Protein AF-A0A0Q4LCR0-F1 (afdb_monomer_lite)

Structure (mmCIF, N/CA/C/O backbone):
data_AF-A0A0Q4LCR0-F1
#
_entry.id   AF-A0A0Q4LCR0-F1
#
loop_
_atom_site.group_PDB
_atom_site.id
_atom_site.type_symbol
_atom_site.label_atom_id
_atom_site.label_alt_id
_atom_site.label_comp_id
_atom_site.label_asym_id
_atom_site.label_entity_id
_atom_site.label_seq_id
_atom_site.pdbx_PDB_ins_code
_atom_site.Cartn_x
_atom_site.Cartn_y
_atom_site.Cartn_z
_atom_site.occupancy
_atom_site.B_iso_or_equiv
_atom_site.auth_seq_id
_atom_site.auth_comp_id
_atom_site.auth_asym_id
_atom_site.auth_atom_id
_atom_site.pdbx_PDB_model_num
ATOM 1 N N . MET A 1 1 ? 14.454 -16.066 -15.727 1.00 42.56 1 MET A N 1
ATOM 2 C CA . MET A 1 1 ? 13.488 -17.174 -15.533 1.00 42.56 1 MET A CA 1
ATOM 3 C C . MET A 1 1 ? 12.217 -16.677 -14.840 1.00 42.56 1 MET A C 1
ATOM 5 O O . MET A 1 1 ? 11.812 -17.233 -13.836 1.00 42.56 1 MET A O 1
ATOM 9 N N . VAL A 1 2 ? 11.575 -15.622 -15.345 1.00 46.53 2 VAL A N 1
ATOM 10 C CA . VAL A 1 2 ? 10.399 -15.021 -14.684 1.00 46.53 2 VAL A CA 1
ATOM 11 C C . VAL A 1 2 ? 9.098 -15.703 -15.132 1.00 46.53 2 VAL A C 1
ATOM 13 O O . VAL A 1 2 ? 8.221 -15.960 -14.311 1.00 46.53 2 VAL A O 1
ATOM 16 N N . ASP A 1 3 ? 9.018 -16.117 -16.397 1.00 48.81 3 ASP A N 1
ATOM 17 C CA . ASP A 1 3 ? 7.800 -16.719 -16.961 1.00 48.81 3 ASP A CA 1
ATOM 18 C C . ASP A 1 3 ? 7.526 -18.143 -16.454 1.00 48.81 3 ASP A C 1
ATOM 20 O O . ASP A 1 3 ? 6.375 -18.550 -16.306 1.00 48.81 3 ASP A O 1
ATOM 24 N N . GLY A 1 4 ? 8.575 -18.889 -16.085 1.00 55.12 4 GLY A N 1
ATOM 25 C CA . GLY A 1 4 ? 8.432 -20.218 -15.479 1.00 55.12 4 GLY A CA 1
ATOM 26 C C . GLY A 1 4 ? 7.766 -20.193 -14.097 1.00 55.12 4 GLY A C 1
ATOM 27 O O . GLY A 1 4 ? 7.097 -21.154 -13.717 1.00 55.12 4 GLY A O 1
ATOM 28 N N . HIS A 1 5 ? 7.902 -19.087 -13.355 1.00 61.44 5 HIS A N 1
ATOM 29 C CA . HIS A 1 5 ? 7.227 -18.907 -12.069 1.00 61.44 5 HIS A CA 1
ATOM 30 C C . HIS A 1 5 ? 5.755 -18.519 -12.241 1.00 61.44 5 HIS A C 1
ATOM 32 O O . HIS A 1 5 ? 4.927 -18.993 -11.466 1.00 61.44 5 HIS A O 1
ATOM 38 N N . LEU A 1 6 ? 5.404 -17.756 -13.285 1.00 63.88 6 LEU A N 1
ATOM 39 C CA . LEU A 1 6 ? 4.015 -17.358 -13.550 1.00 63.88 6 LEU A CA 1
ATOM 40 C C . LEU A 1 6 ? 3.098 -18.565 -13.770 1.00 63.88 6 LEU A C 1
ATOM 42 O O . LEU A 1 6 ? 2.002 -18.604 -13.215 1.00 63.88 6 LEU A O 1
ATOM 46 N N . PHE A 1 7 ? 3.562 -19.588 -14.496 1.00 70.56 7 PHE A N 1
ATOM 47 C CA . PHE A 1 7 ? 2.800 -20.831 -14.661 1.00 70.56 7 PHE A CA 1
ATOM 48 C C . PHE A 1 7 ? 2.526 -21.520 -13.313 1.00 70.56 7 PHE A C 1
ATOM 50 O O . PHE A 1 7 ? 1.409 -21.957 -13.048 1.00 70.56 7 PHE A O 1
ATOM 57 N N . ARG A 1 8 ? 3.521 -21.554 -12.414 1.00 76.75 8 ARG A N 1
ATOM 58 C CA . ARG A 1 8 ? 3.373 -22.135 -11.066 1.00 76.75 8 ARG A CA 1
ATOM 59 C C . ARG A 1 8 ? 2.483 -21.292 -10.145 1.00 76.75 8 ARG A C 1
ATOM 61 O O . ARG A 1 8 ? 1.890 -21.834 -9.219 1.00 76.75 8 ARG A O 1
ATOM 68 N N . GLN A 1 9 ? 2.376 -19.989 -10.397 1.00 82.31 9 GLN A N 1
ATOM 69 C CA . GLN A 1 9 ? 1.598 -19.042 -9.591 1.00 82.31 9 GLN A CA 1
ATOM 70 C C . GLN A 1 9 ? 0.201 -18.758 -10.156 1.00 82.31 9 GLN A C 1
ATOM 72 O O . GLN A 1 9 ? -0.568 -18.030 -9.532 1.00 82.31 9 GLN A O 1
ATOM 77 N N . GLN A 1 10 ? -0.178 -19.346 -11.295 1.00 86.56 10 GLN A N 1
ATOM 78 C CA . GLN A 1 10 ? -1.452 -19.055 -11.959 1.00 86.56 10 GLN A CA 1
ATOM 79 C C . GLN A 1 10 ? -2.667 -19.252 -11.035 1.00 86.56 10 GLN A C 1
ATOM 81 O O . GLN A 1 10 ? -3.583 -18.431 -11.032 1.00 86.56 10 GLN A O 1
ATOM 86 N N . GLN A 1 11 ? -2.657 -20.304 -10.209 1.00 87.69 11 GLN A N 1
ATOM 87 C CA . GLN A 1 11 ? -3.723 -20.546 -9.232 1.00 87.69 11 GLN A CA 1
ATOM 88 C C . GLN A 1 11 ? -3.752 -19.486 -8.125 1.00 87.69 11 GLN A C 1
ATOM 90 O O . GLN A 1 11 ? -4.826 -19.026 -7.754 1.00 87.69 11 GLN A O 1
ATOM 95 N N . GLN A 1 12 ? -2.589 -19.032 -7.649 1.00 87.94 12 GLN A N 1
ATOM 96 C CA . GLN A 1 12 ? -2.506 -17.954 -6.656 1.00 87.94 12 GLN A CA 1
ATOM 97 C C . GLN A 1 12 ? -3.068 -16.645 -7.222 1.00 87.94 12 GLN A C 1
ATOM 99 O O . GLN A 1 12 ? -3.855 -15.974 -6.559 1.00 87.94 12 GLN A O 1
ATOM 104 N N . VAL A 1 13 ? -2.729 -16.323 -8.475 1.00 90.50 13 VAL A N 1
ATOM 105 C CA . VAL A 1 13 ? -3.266 -15.160 -9.198 1.00 90.50 13 VAL A CA 1
ATOM 106 C C . VAL A 1 13 ? -4.789 -15.256 -9.327 1.00 90.50 13 VAL A C 1
ATOM 108 O O . VAL A 1 13 ? -5.493 -14.284 -9.054 1.00 90.50 13 VAL A O 1
ATOM 111 N N . LEU A 1 14 ? -5.324 -16.424 -9.698 1.00 90.75 14 LEU A N 1
ATOM 112 C CA . LEU A 1 14 ? -6.770 -16.629 -9.811 1.00 90.75 14 LEU A CA 1
ATOM 113 C C . LEU A 1 14 ? -7.481 -16.464 -8.460 1.00 90.75 14 LEU A C 1
ATOM 115 O O . LEU A 1 14 ? -8.485 -15.755 -8.381 1.00 90.75 14 LEU A O 1
ATOM 119 N N . MET A 1 15 ? -6.947 -17.075 -7.401 1.00 91.75 15 MET A N 1
ATOM 120 C CA . MET A 1 15 ? -7.493 -16.968 -6.046 1.00 91.75 15 MET A CA 1
ATOM 121 C C . MET A 1 15 ? -7.480 -15.526 -5.538 1.00 91.75 15 MET A C 1
ATOM 123 O O . MET A 1 15 ? -8.479 -15.071 -4.986 1.00 91.75 15 MET A O 1
ATOM 127 N N . LEU A 1 16 ? -6.390 -14.789 -5.770 1.00 91.56 16 LEU A N 1
ATOM 128 C CA . LEU A 1 16 ? -6.283 -13.379 -5.395 1.00 91.56 16 LEU A CA 1
ATOM 129 C C . LEU A 1 16 ? -7.375 -12.540 -6.069 1.00 91.56 16 LEU A C 1
ATOM 131 O O . LEU A 1 16 ? -8.039 -11.748 -5.405 1.00 91.56 16 LEU A O 1
ATOM 135 N N . LYS A 1 17 ? -7.606 -12.751 -7.370 1.00 91.38 17 LYS A N 1
ATOM 136 C CA . LYS A 1 17 ? -8.652 -12.044 -8.125 1.00 91.38 17 LYS A CA 1
ATOM 137 C C . LYS A 1 17 ? -10.053 -12.329 -7.588 1.00 91.38 17 LYS A C 1
ATOM 139 O O . LYS A 1 17 ? -10.862 -11.409 -7.478 1.00 91.38 17 LYS A O 1
ATOM 144 N N . LEU A 1 18 ? -10.349 -13.591 -7.276 1.00 91.62 18 LEU A N 1
ATOM 145 C CA . LEU A 1 18 ? -11.639 -13.982 -6.704 1.00 91.62 18 LEU A CA 1
ATOM 146 C C . LEU A 1 18 ? -11.836 -13.349 -5.326 1.00 91.62 18 LEU A C 1
ATOM 148 O O . LEU A 1 18 ? -12.856 -12.703 -5.101 1.00 91.62 18 LEU A O 1
ATOM 152 N N . LEU A 1 19 ? -10.828 -13.438 -4.455 1.00 90.44 19 LEU A N 1
ATOM 153 C CA . LEU A 1 19 ? -10.873 -12.859 -3.115 1.00 90.44 19 LEU A CA 1
ATOM 154 C C . LEU A 1 19 ? -11.070 -11.340 -3.156 1.00 90.44 19 LEU A C 1
ATOM 156 O O . LEU A 1 19 ? -11.929 -10.817 -2.447 1.00 90.44 19 LEU A O 1
ATOM 160 N N . ALA A 1 20 ? -10.313 -10.641 -4.007 1.00 91.19 20 ALA A N 1
ATOM 161 C CA . ALA A 1 20 ? -10.426 -9.196 -4.182 1.00 91.19 20 ALA A CA 1
ATOM 162 C C . ALA A 1 20 ? -11.851 -8.789 -4.575 1.00 91.19 20 ALA A C 1
ATOM 164 O O . ALA A 1 20 ? -12.429 -7.882 -3.976 1.00 91.19 20 ALA A O 1
ATOM 165 N N . LYS A 1 21 ? -12.460 -9.520 -5.518 1.00 88.00 21 LYS A N 1
ATOM 166 C CA . LYS A 1 21 ? -13.838 -9.281 -5.958 1.00 88.00 21 LYS A CA 1
ATOM 167 C C . LYS A 1 21 ? -14.868 -9.604 -4.872 1.00 88.00 21 LYS A C 1
ATOM 169 O O . LYS A 1 21 ? -15.770 -8.807 -4.638 1.00 88.00 21 LYS A O 1
ATOM 174 N N . GLU A 1 22 ? -14.755 -10.758 -4.220 1.00 91.56 22 GLU A N 1
ATOM 175 C CA . GLU A 1 22 ? -15.717 -11.227 -3.211 1.00 91.56 22 GLU A CA 1
ATOM 176 C C . GLU A 1 22 ? -15.709 -10.377 -1.940 1.00 91.56 22 GLU A C 1
ATOM 178 O O . GLU A 1 22 ? -16.749 -10.189 -1.308 1.00 91.56 22 GLU A O 1
ATOM 183 N N . LYS A 1 23 ? -14.535 -9.880 -1.547 1.00 88.19 23 LYS A N 1
ATOM 184 C CA . LYS A 1 23 ? -14.346 -9.101 -0.317 1.00 88.19 23 LYS A CA 1
ATOM 185 C C . LYS A 1 23 ? -14.257 -7.597 -0.558 1.00 88.19 23 LYS A C 1
ATOM 187 O O . LYS A 1 23 ? -14.147 -6.854 0.411 1.00 88.19 23 LYS A O 1
ATOM 192 N N . ASN A 1 24 ? -14.338 -7.156 -1.816 1.00 85.50 24 ASN A N 1
ATOM 193 C CA . ASN A 1 24 ? -14.155 -5.762 -2.222 1.00 85.50 24 ASN A CA 1
ATOM 194 C C . ASN A 1 24 ? -12.843 -5.166 -1.666 1.00 85.50 24 ASN A C 1
ATOM 196 O O . ASN A 1 24 ? -12.838 -4.100 -1.049 1.00 85.50 24 ASN A O 1
ATOM 200 N N . ILE A 1 25 ? -11.745 -5.903 -1.850 1.00 90.88 25 ILE A N 1
ATOM 201 C CA . ILE A 1 25 ? -10.395 -5.524 -1.413 1.00 90.88 25 ILE A CA 1
ATOM 202 C C . ILE A 1 25 ? -9.628 -4.987 -2.618 1.00 90.88 25 ILE A C 1
ATOM 204 O O . ILE A 1 25 ? -9.635 -5.598 -3.685 1.00 90.88 25 ILE A O 1
ATOM 208 N N . SER A 1 26 ? -8.946 -3.864 -2.425 1.00 94.62 26 SER A N 1
ATOM 209 C CA . SER A 1 26 ? -8.086 -3.253 -3.429 1.00 94.62 26 SER A CA 1
ATOM 210 C C . SER A 1 26 ? -6.801 -4.049 -3.649 1.00 94.62 26 SER A C 1
ATOM 212 O O . SER A 1 26 ? -6.191 -4.540 -2.699 1.00 94.62 26 SER A O 1
ATOM 214 N N . LEU A 1 27 ? -6.359 -4.126 -4.902 1.00 95.62 27 LEU A N 1
ATOM 215 C CA . LEU A 1 27 ? -5.088 -4.727 -5.297 1.00 95.62 27 LEU A CA 1
ATOM 216 C C . LEU A 1 27 ? -4.100 -3.632 -5.699 1.00 95.62 27 LEU A C 1
ATOM 218 O O . LEU A 1 27 ? -4.370 -2.846 -6.604 1.00 95.62 27 LEU A O 1
ATOM 222 N N . GLY A 1 28 ? -2.954 -3.582 -5.023 1.00 96.31 28 GLY A N 1
ATOM 223 C CA . GLY A 1 28 ? -1.927 -2.566 -5.252 1.00 96.31 28 GLY A CA 1
ATOM 224 C C . GLY A 1 28 ? -0.773 -3.050 -6.120 1.00 96.31 28 GLY A C 1
ATOM 225 O O . GLY A 1 28 ? -0.391 -4.221 -6.065 1.00 96.31 28 GLY A O 1
ATOM 226 N N . LEU A 1 29 ? -0.186 -2.131 -6.885 1.00 97.56 29 LEU A N 1
ATOM 227 C CA . LEU A 1 29 ? 1.107 -2.337 -7.527 1.00 97.56 29 LEU A CA 1
ATOM 228 C C . LEU A 1 29 ? 2.226 -1.931 -6.562 1.00 97.56 29 LEU A C 1
ATOM 230 O O . LEU A 1 29 ? 2.451 -0.744 -6.336 1.00 97.56 29 LEU A O 1
ATOM 234 N N . HIS A 1 30 ? 2.951 -2.930 -6.062 1.00 96.56 30 HIS A N 1
ATOM 235 C CA . HIS A 1 30 ? 4.158 -2.738 -5.264 1.00 96.56 30 HIS A CA 1
ATOM 236 C C . HIS A 1 30 ? 5.372 -2.557 -6.173 1.00 96.56 30 HIS A C 1
ATOM 238 O O . HIS A 1 30 ? 5.864 -3.524 -6.755 1.00 96.56 30 HIS A O 1
ATOM 244 N N . LEU A 1 31 ? 5.814 -1.311 -6.352 1.00 96.81 31 LEU A N 1
ATOM 245 C CA . LEU A 1 31 ? 6.894 -0.970 -7.272 1.00 96.81 31 LEU A CA 1
ATOM 246 C C . LEU A 1 31 ? 8.245 -1.452 -6.751 1.00 96.81 31 LEU A C 1
ATOM 248 O O . LEU A 1 31 ? 8.709 -1.022 -5.694 1.00 96.81 31 LEU A O 1
ATOM 252 N N . GLU A 1 32 ? 8.916 -2.266 -7.561 1.00 95.00 32 GLU A N 1
ATOM 253 C CA . GLU A 1 32 ? 10.324 -2.605 -7.371 1.00 95.00 32 GLU A CA 1
ATOM 254 C C . GLU A 1 32 ? 11.188 -1.591 -8.131 1.00 95.00 32 GLU A C 1
ATOM 256 O O . GLU A 1 32 ? 11.101 -1.500 -9.358 1.00 95.00 32 GLU A O 1
ATOM 261 N N . ILE A 1 33 ? 12.023 -0.822 -7.431 1.00 93.50 33 ILE A N 1
ATOM 262 C CA . ILE A 1 33 ? 12.906 0.173 -8.054 1.00 93.50 33 ILE A CA 1
ATOM 263 C C . ILE A 1 33 ? 14.351 -0.325 -7.974 1.00 93.50 33 ILE A C 1
ATOM 265 O O . ILE A 1 33 ? 14.848 -0.699 -6.913 1.00 93.50 33 ILE A O 1
ATOM 269 N N . GLY A 1 34 ? 15.041 -0.348 -9.115 1.00 87.38 34 GLY A N 1
ATOM 270 C CA . GLY A 1 34 ? 16.466 -0.664 -9.164 1.00 87.38 34 GLY A CA 1
ATOM 271 C C . GLY A 1 34 ? 17.320 0.499 -8.652 1.00 87.38 34 GLY A C 1
ATOM 272 O O . GLY A 1 34 ? 17.000 1.657 -8.894 1.00 87.38 34 GLY A O 1
ATOM 273 N N . ILE A 1 35 ? 18.454 0.196 -8.011 1.00 79.00 35 ILE A N 1
ATOM 274 C CA . ILE A 1 35 ? 19.377 1.193 -7.418 1.00 79.00 35 ILE A CA 1
ATOM 275 C C . ILE A 1 35 ? 19.837 2.258 -8.434 1.00 79.00 35 ILE A C 1
ATOM 277 O O . ILE A 1 35 ? 20.078 3.400 -8.062 1.00 79.00 35 ILE A O 1
ATOM 281 N N . ASN A 1 36 ? 19.929 1.892 -9.715 1.00 81.50 36 ASN A N 1
ATOM 282 C CA . ASN A 1 36 ? 20.384 2.769 -10.795 1.00 81.50 36 ASN A CA 1
ATOM 283 C C . ASN A 1 36 ? 19.246 3.168 -11.749 1.00 81.50 36 ASN A C 1
ATOM 285 O O . ASN A 1 36 ? 19.505 3.441 -12.921 1.00 81.50 36 ASN A O 1
ATOM 289 N N . GLN A 1 37 ? 17.986 3.128 -11.302 1.00 85.38 37 GLN A N 1
ATOM 290 C CA . GLN A 1 37 ? 16.870 3.518 -12.159 1.00 85.38 37 GLN A CA 1
ATOM 291 C C . GLN A 1 37 ? 16.927 5.024 -12.434 1.00 85.38 37 GLN A C 1
ATOM 293 O O . GLN A 1 37 ? 16.862 5.830 -11.513 1.00 85.38 37 GLN A O 1
ATOM 298 N N . ILE A 1 38 ? 17.037 5.390 -13.712 1.00 82.00 38 ILE A N 1
ATOM 299 C CA . ILE A 1 38 ? 17.089 6.793 -14.146 1.00 82.00 38 ILE A CA 1
ATOM 300 C C . ILE A 1 38 ? 15.697 7.262 -14.582 1.00 82.00 38 ILE A C 1
ATOM 302 O O . ILE A 1 38 ? 15.246 8.321 -14.158 1.00 82.00 38 ILE A O 1
ATOM 306 N N . ASP A 1 39 ? 14.995 6.462 -15.391 1.00 93.56 39 ASP A N 1
ATOM 307 C CA . ASP A 1 39 ? 13.649 6.794 -15.865 1.00 93.56 39 ASP A CA 1
ATOM 308 C C . ASP A 1 39 ? 12.582 6.107 -15.002 1.00 93.56 39 ASP A C 1
ATOM 310 O O . ASP A 1 39 ? 12.219 4.945 -15.208 1.00 93.56 39 ASP A O 1
ATOM 314 N N . ILE A 1 40 ? 12.101 6.822 -13.987 1.00 94.50 40 ILE A N 1
ATOM 315 C CA . ILE A 1 40 ? 11.050 6.330 -13.088 1.00 94.50 40 ILE A CA 1
ATOM 316 C C . ILE A 1 40 ? 9.717 6.177 -13.812 1.00 94.50 40 ILE A C 1
ATOM 318 O O . ILE A 1 40 ? 8.964 5.246 -13.526 1.00 94.50 40 ILE A O 1
ATOM 322 N N . ARG A 1 41 ? 9.422 7.048 -14.777 1.00 95.06 41 ARG A N 1
ATOM 323 C CA . ARG A 1 41 ? 8.151 7.018 -15.500 1.00 95.06 41 ARG A CA 1
ATOM 324 C C . ARG A 1 41 ? 8.053 5.768 -16.367 1.00 95.06 41 ARG A C 1
ATOM 326 O O . ARG A 1 41 ? 7.024 5.090 -16.342 1.00 95.06 41 ARG A O 1
ATOM 333 N N . GLU A 1 42 ? 9.116 5.444 -17.099 1.00 95.81 42 GLU A N 1
ATOM 334 C CA . GLU A 1 42 ? 9.198 4.219 -17.892 1.00 95.81 42 GLU A CA 1
ATOM 335 C C . GLU A 1 42 ? 9.100 2.973 -16.996 1.00 95.81 42 GLU A C 1
ATOM 337 O O . GLU A 1 42 ? 8.335 2.053 -17.298 1.00 95.81 42 GLU A O 1
ATOM 342 N N . LEU A 1 43 ? 9.798 2.960 -15.853 1.00 96.31 43 LEU A N 1
ATOM 343 C CA . LEU A 1 43 ? 9.713 1.868 -14.878 1.00 96.31 43 LEU A CA 1
ATOM 344 C C . LEU A 1 43 ? 8.275 1.665 -14.368 1.00 96.31 43 LEU A C 1
ATOM 346 O O . LEU A 1 43 ? 7.776 0.534 -14.382 1.00 96.31 43 LEU A O 1
ATOM 350 N N . CYS A 1 44 ? 7.598 2.743 -13.961 1.00 97.62 44 CYS A N 1
ATOM 351 C CA . CYS A 1 44 ? 6.202 2.706 -13.526 1.00 97.62 44 CYS A CA 1
ATOM 352 C C . CYS A 1 44 ? 5.289 2.149 -14.622 1.00 97.62 44 CYS A C 1
ATOM 354 O O . CYS A 1 44 ? 4.486 1.255 -14.356 1.00 97.62 44 CYS A O 1
ATOM 356 N N . LEU A 1 45 ? 5.436 2.620 -15.865 1.00 98.06 45 LEU A N 1
ATOM 357 C CA . LEU A 1 45 ? 4.629 2.151 -16.992 1.00 98.06 45 LEU A CA 1
ATOM 358 C C . LEU A 1 45 ? 4.855 0.661 -17.284 1.00 98.06 45 LEU A C 1
ATOM 360 O O . LEU A 1 45 ? 3.895 -0.079 -17.500 1.00 98.06 45 LEU A O 1
ATOM 364 N N . ASN A 1 46 ? 6.105 0.204 -17.256 1.00 97.31 46 ASN A N 1
ATOM 365 C CA . ASN A 1 46 ? 6.448 -1.190 -17.516 1.00 97.31 46 ASN A CA 1
ATOM 366 C C . ASN A 1 46 ? 5.874 -2.129 -16.447 1.00 97.31 46 ASN A C 1
ATOM 368 O O . ASN A 1 46 ? 5.272 -3.154 -16.782 1.00 97.31 46 ASN A O 1
ATOM 372 N N . GLN A 1 47 ? 6.003 -1.775 -15.166 1.00 97.88 47 GLN A N 1
ATOM 373 C CA . GLN A 1 47 ? 5.444 -2.577 -14.074 1.00 97.88 47 GLN A CA 1
ATOM 374 C C . GLN A 1 47 ? 3.913 -2.523 -14.034 1.00 97.88 47 GLN A C 1
ATOM 376 O O . GLN A 1 47 ? 3.281 -3.555 -13.815 1.00 97.88 47 GLN A O 1
ATOM 381 N N . TRP A 1 48 ? 3.312 -1.373 -14.350 1.00 98.38 48 TRP A N 1
ATOM 382 C CA . TRP A 1 48 ? 1.867 -1.225 -14.536 1.00 98.38 48 TRP A CA 1
ATOM 383 C C . TRP A 1 48 ? 1.331 -2.154 -15.629 1.00 98.38 48 TRP A C 1
ATOM 385 O O . TRP A 1 48 ? 0.412 -2.939 -15.396 1.00 98.38 48 TRP A O 1
ATOM 395 N N . ASN A 1 49 ? 1.935 -2.120 -16.819 1.00 97.88 49 ASN A N 1
ATOM 396 C CA . ASN A 1 49 ? 1.523 -2.973 -17.934 1.00 97.88 49 ASN A CA 1
ATOM 397 C C . ASN A 1 49 ? 1.690 -4.453 -17.587 1.00 97.88 49 ASN A C 1
ATOM 399 O O . ASN A 1 49 ? 0.834 -5.274 -17.909 1.00 97.88 49 ASN A O 1
ATOM 403 N N . ARG A 1 50 ? 2.768 -4.805 -16.880 1.00 95.62 50 ARG A N 1
ATOM 404 C CA . ARG A 1 50 ? 2.982 -6.171 -16.407 1.00 95.62 50 ARG A CA 1
ATOM 405 C C . ARG A 1 50 ? 1.923 -6.608 -15.393 1.00 95.62 50 ARG A C 1
ATOM 407 O O . ARG A 1 50 ? 1.443 -7.734 -15.494 1.00 95.62 50 ARG A O 1
ATOM 414 N N . PHE A 1 51 ? 1.540 -5.740 -14.459 1.00 95.81 51 PHE A N 1
ATOM 415 C CA . PHE A 1 51 ? 0.457 -5.999 -13.510 1.00 95.81 51 PHE A CA 1
ATOM 416 C C . PHE A 1 51 ? -0.852 -6.311 -14.246 1.00 95.81 51 PHE A C 1
ATOM 418 O O . PHE A 1 51 ? -1.459 -7.354 -13.997 1.00 95.81 51 PHE A O 1
ATOM 425 N N . ILE A 1 52 ? -1.222 -5.479 -15.228 1.00 96.69 52 ILE A N 1
ATOM 426 C CA . ILE A 1 52 ? -2.407 -5.700 -16.070 1.00 96.69 52 ILE A CA 1
ATOM 427 C C . ILE A 1 52 ? -2.296 -7.009 -16.849 1.00 96.69 52 ILE A C 1
ATOM 429 O O . ILE A 1 52 ? -3.254 -7.772 -16.886 1.00 96.69 52 ILE A O 1
ATOM 433 N N . ASN A 1 53 ? -1.145 -7.314 -17.445 1.00 94.69 53 ASN A N 1
ATOM 434 C CA . ASN A 1 53 ? -0.980 -8.542 -18.223 1.00 94.69 53 ASN A CA 1
ATOM 435 C C . ASN A 1 53 ? -1.136 -9.808 -17.364 1.00 94.69 53 ASN A C 1
ATOM 437 O O . ASN A 1 53 ? -1.640 -10.817 -17.851 1.00 94.69 53 ASN A O 1
ATOM 441 N N . ILE A 1 54 ? -0.720 -9.765 -16.094 1.00 91.88 54 ILE A N 1
ATOM 442 C CA . ILE A 1 54 ? -0.813 -10.903 -15.167 1.00 91.88 54 ILE A CA 1
ATOM 443 C C . ILE A 1 54 ? -2.224 -11.022 -14.577 1.00 91.88 54 ILE A C 1
ATOM 445 O O . ILE A 1 54 ? -2.802 -12.110 -14.556 1.00 91.88 54 ILE A O 1
ATOM 449 N N . LEU A 1 55 ? -2.782 -9.920 -14.071 1.00 91.75 55 LEU A N 1
ATOM 450 C CA . LEU A 1 55 ? -4.039 -9.930 -13.316 1.00 91.75 55 LEU A CA 1
ATOM 451 C C . LEU A 1 55 ? -5.269 -9.658 -14.191 1.00 91.75 55 LEU A C 1
ATOM 453 O O . LEU A 1 55 ? -6.382 -10.041 -13.825 1.00 91.75 55 LEU A O 1
ATOM 457 N N . GLY A 1 56 ? -5.098 -9.060 -15.367 1.00 91.94 56 GLY A N 1
ATOM 458 C CA . GLY A 1 56 ? -6.181 -8.649 -16.263 1.00 91.94 56 GLY A CA 1
ATOM 459 C C . GLY A 1 56 ? -7.018 -7.486 -15.724 1.00 91.94 56 GLY A C 1
ATOM 460 O O . GLY A 1 56 ? -8.187 -7.376 -16.082 1.00 91.94 56 GLY A O 1
ATOM 461 N N . LEU A 1 57 ? -6.462 -6.679 -14.817 1.00 93.31 57 LEU A N 1
ATOM 462 C CA . LEU A 1 57 ? -7.106 -5.525 -14.182 1.00 93.31 57 LEU A CA 1
ATOM 463 C C . LEU A 1 57 ? -6.057 -4.467 -13.814 1.00 93.31 57 LEU A C 1
ATOM 465 O O . LEU A 1 57 ? -4.881 -4.796 -13.653 1.00 93.31 57 LEU A O 1
ATOM 469 N N . GLU A 1 58 ? -6.487 -3.213 -13.694 1.00 95.88 58 GLU A N 1
ATOM 470 C CA . GLU A 1 58 ? -5.644 -2.099 -13.237 1.00 95.88 58 GLU A CA 1
ATOM 471 C C . GLU A 1 58 ? -5.475 -2.142 -11.710 1.00 95.88 58 GLU A C 1
ATOM 473 O O . GLU A 1 58 ? -6.420 -2.527 -11.017 1.00 95.88 58 GLU A O 1
ATOM 478 N N . PRO A 1 59 ? -4.305 -1.770 -11.161 1.00 96.81 59 PRO A N 1
ATOM 479 C CA . PRO A 1 59 ? -4.145 -1.661 -9.716 1.00 96.81 59 PRO A CA 1
ATOM 480 C C . PRO A 1 59 ? -4.986 -0.499 -9.169 1.00 96.81 59 PRO A C 1
ATOM 482 O O . PRO A 1 59 ? -5.164 0.521 -9.828 1.00 96.81 59 PRO A O 1
ATOM 485 N N . ASP A 1 60 ? -5.467 -0.628 -7.938 1.00 96.81 60 ASP A N 1
ATOM 486 C CA . ASP A 1 60 ? -6.238 0.412 -7.244 1.00 96.81 60 ASP A CA 1
ATOM 487 C C . ASP A 1 60 ? -5.347 1.489 -6.608 1.00 96.81 60 ASP A C 1
ATOM 489 O O . ASP A 1 60 ? -5.773 2.627 -6.380 1.00 96.81 60 ASP A O 1
ATOM 493 N N . TYR A 1 61 ? -4.117 1.107 -6.266 1.00 97.69 61 TYR A N 1
ATOM 494 C CA . TYR A 1 61 ? -3.128 1.979 -5.654 1.00 97.69 61 TYR A CA 1
ATOM 495 C C . TYR A 1 61 ? -1.705 1.535 -5.990 1.00 97.69 61 TYR A C 1
ATOM 497 O O . TYR A 1 61 ? -1.479 0.425 -6.477 1.00 97.69 61 TYR A O 1
ATOM 505 N N . ILE A 1 62 ? -0.745 2.411 -5.714 1.00 98.00 62 ILE A N 1
ATOM 506 C CA . ILE A 1 62 ? 0.683 2.133 -5.848 1.00 98.00 62 ILE A CA 1
ATOM 507 C C . ILE A 1 62 ? 1.377 2.360 -4.502 1.00 98.00 62 ILE A C 1
ATOM 509 O O . ILE A 1 62 ? 1.063 3.304 -3.776 1.00 98.00 62 ILE A O 1
ATOM 513 N N . ASP A 1 63 ? 2.336 1.504 -4.175 1.00 97.44 63 ASP A N 1
ATOM 514 C CA . ASP A 1 63 ? 3.312 1.705 -3.106 1.00 97.44 63 ASP A CA 1
ATOM 515 C C . ASP A 1 63 ? 4.715 1.293 -3.590 1.00 97.44 63 ASP A C 1
ATOM 517 O O . ASP A 1 63 ? 4.890 0.816 -4.711 1.00 97.44 63 ASP A O 1
ATOM 521 N N . ILE A 1 64 ? 5.741 1.550 -2.780 1.00 96.00 64 ILE A N 1
ATOM 522 C CA . ILE A 1 64 ? 7.151 1.379 -3.154 1.00 96.00 64 ILE A CA 1
ATOM 523 C C . ILE A 1 64 ? 7.810 0.350 -2.237 1.00 96.00 64 ILE A C 1
ATOM 525 O O . ILE A 1 64 ? 7.788 0.493 -1.009 1.00 96.00 64 ILE A O 1
ATOM 529 N N . HIS A 1 65 ? 8.448 -0.663 -2.824 1.00 92.62 65 HIS A N 1
ATOM 530 C CA . HIS A 1 65 ? 9.283 -1.599 -2.080 1.00 92.62 65 HIS A CA 1
ATOM 531 C C . HIS A 1 65 ? 10.522 -0.877 -1.544 1.00 92.62 65 HIS A C 1
ATOM 533 O O . HIS A 1 65 ? 11.274 -0.278 -2.308 1.00 92.62 65 HIS A O 1
ATOM 539 N N . LYS A 1 66 ? 10.783 -0.990 -0.227 1.00 88.19 66 LYS A N 1
ATOM 540 C CA . LYS A 1 66 ? 11.950 -0.359 0.430 1.00 88.19 66 LYS A CA 1
ATOM 541 C C . LYS A 1 66 ? 11.993 1.144 0.120 1.00 88.19 66 LYS A C 1
ATOM 543 O O . LYS A 1 66 ? 13.049 1.697 -0.177 1.00 88.19 66 LYS A O 1
ATOM 548 N N . ASP A 1 67 ? 10.827 1.780 0.205 1.00 87.25 67 ASP A N 1
ATOM 549 C CA . ASP A 1 67 ? 10.574 3.193 -0.086 1.00 87.25 67 ASP A CA 1
ATOM 550 C C . ASP A 1 67 ? 11.673 4.132 0.432 1.00 87.25 67 ASP A C 1
ATOM 552 O O . ASP A 1 67 ? 12.122 5.013 -0.296 1.00 87.25 67 ASP A O 1
ATOM 556 N N . HIS A 1 68 ? 12.192 3.874 1.638 1.00 85.00 68 HIS A N 1
ATOM 557 C CA . HIS A 1 68 ? 13.242 4.664 2.275 1.00 85.00 68 HIS A CA 1
ATOM 558 C C . HIS A 1 68 ? 14.502 4.878 1.417 1.00 85.00 68 HIS A C 1
ATOM 560 O O . HIS A 1 68 ? 15.225 5.842 1.680 1.00 85.00 68 HIS A O 1
ATOM 566 N N . LEU A 1 69 ? 14.761 4.023 0.419 1.00 88.44 69 LEU A N 1
ATOM 567 C CA . LEU A 1 69 ? 15.869 4.132 -0.538 1.00 88.44 69 LEU A CA 1
ATOM 568 C C . LEU A 1 69 ? 15.572 5.060 -1.730 1.00 88.44 69 LEU A C 1
ATOM 570 O O . LEU A 1 69 ? 16.496 5.464 -2.429 1.00 88.44 69 LEU A O 1
ATOM 574 N N . PHE A 1 70 ? 14.305 5.406 -1.965 1.00 90.75 70 PHE A N 1
ATOM 575 C CA . PHE A 1 70 ? 13.812 6.022 -3.203 1.00 90.75 70 PHE A CA 1
ATOM 576 C C . PHE A 1 70 ? 13.006 7.304 -2.966 1.00 90.75 70 PHE A C 1
ATOM 578 O O . PHE A 1 70 ? 12.200 7.701 -3.807 1.00 90.75 70 PHE A O 1
ATOM 585 N N . ARG A 1 71 ? 13.242 7.987 -1.840 1.00 91.12 71 ARG A N 1
ATOM 586 C CA . ARG A 1 71 ? 12.522 9.213 -1.437 1.00 91.12 71 ARG A CA 1
ATOM 587 C C . ARG A 1 71 ? 12.499 10.297 -2.512 1.00 91.12 71 ARG A C 1
ATOM 589 O O . ARG A 1 71 ? 11.502 10.992 -2.666 1.00 91.12 71 ARG A O 1
ATOM 596 N N . ASN A 1 72 ? 13.576 10.402 -3.291 1.00 91.38 72 ASN A N 1
ATOM 597 C CA . ASN A 1 72 ? 13.704 11.381 -4.372 1.00 91.38 72 ASN A CA 1
ATOM 598 C C . ASN A 1 72 ? 12.723 11.149 -5.535 1.00 91.38 72 ASN A C 1
ATOM 600 O O . ASN A 1 72 ? 12.587 12.024 -6.378 1.00 91.38 72 ASN A O 1
ATOM 604 N N . HIS A 1 73 ? 12.054 9.994 -5.590 1.00 93.31 73 HIS A N 1
ATOM 605 C CA . HIS A 1 73 ? 11.137 9.619 -6.668 1.00 93.31 73 HIS A CA 1
ATOM 606 C C . HIS A 1 73 ? 9.663 9.667 -6.259 1.00 93.31 73 HIS A C 1
ATOM 608 O O . HIS A 1 73 ? 8.792 9.363 -7.073 1.00 93.31 73 HIS A O 1
ATOM 614 N N . TYR A 1 74 ? 9.351 10.030 -5.011 1.00 95.25 74 TYR A N 1
ATOM 615 C CA . TYR A 1 74 ? 7.974 9.993 -4.514 1.00 95.25 74 TYR A CA 1
ATOM 616 C C . TYR A 1 74 ? 7.035 10.887 -5.318 1.00 95.25 74 TYR A C 1
ATOM 618 O O . TYR A 1 74 ? 5.944 10.443 -5.661 1.00 95.25 74 TYR A O 1
ATOM 626 N N . ASP A 1 75 ? 7.451 12.109 -5.653 1.00 96.44 75 ASP A N 1
ATOM 627 C CA . ASP A 1 75 ? 6.601 13.037 -6.404 1.00 96.44 75 ASP A CA 1
ATOM 628 C C . ASP A 1 75 ? 6.450 12.632 -7.881 1.00 96.44 75 ASP A C 1
ATOM 630 O O . ASP A 1 75 ? 5.366 12.789 -8.443 1.00 96.44 75 ASP A O 1
ATOM 634 N N . ASP A 1 76 ? 7.471 12.018 -8.491 1.00 96.00 76 ASP A N 1
ATOM 635 C CA . ASP A 1 76 ? 7.375 11.467 -9.852 1.00 96.00 76 ASP A CA 1
ATOM 636 C C . ASP A 1 76 ? 6.359 10.315 -9.913 1.00 96.00 76 ASP A C 1
ATOM 638 O O . ASP A 1 76 ? 5.504 10.249 -10.803 1.00 96.00 76 ASP A O 1
ATOM 642 N N . ILE A 1 77 ? 6.419 9.413 -8.928 1.00 97.31 77 ILE A N 1
ATOM 643 C CA . ILE A 1 77 ? 5.499 8.276 -8.808 1.00 97.31 77 ILE A CA 1
ATOM 644 C C . ILE A 1 77 ? 4.093 8.767 -8.448 1.00 97.31 77 ILE A C 1
ATOM 646 O O . ILE A 1 77 ? 3.112 8.288 -9.020 1.00 97.31 77 ILE A O 1
ATOM 650 N N . ALA A 1 78 ? 3.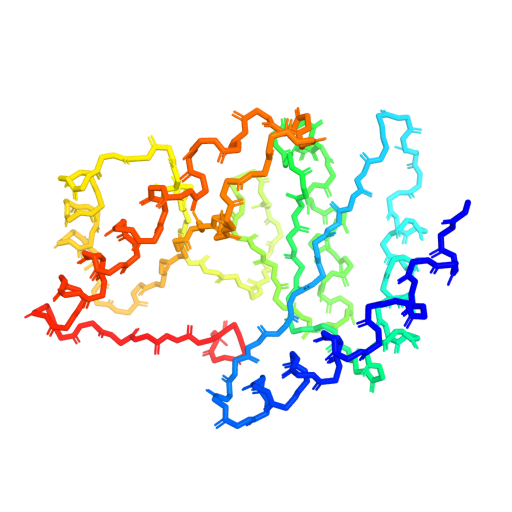973 9.762 -7.567 1.00 97.31 78 ALA A N 1
ATOM 651 C CA . ALA A 1 78 ? 2.706 10.409 -7.243 1.00 97.31 78 ALA A CA 1
ATOM 652 C C . ALA A 1 78 ? 2.070 11.054 -8.487 1.00 97.31 78 ALA A C 1
ATOM 654 O O . ALA A 1 78 ? 0.874 10.879 -8.727 1.00 97.31 78 ALA A O 1
ATOM 655 N N . GLY A 1 79 ? 2.867 11.730 -9.321 1.00 97.62 79 GLY A N 1
ATOM 656 C CA . GLY A 1 79 ? 2.431 12.267 -10.611 1.00 97.62 79 GLY A CA 1
ATOM 657 C C . GLY A 1 79 ? 1.877 11.180 -11.533 1.00 97.62 79 GLY A C 1
ATOM 658 O O . GLY A 1 79 ? 0.779 11.323 -12.073 1.00 97.62 79 GLY A O 1
ATOM 659 N N . PHE A 1 80 ? 2.571 10.044 -11.636 1.00 98.00 80 PHE A N 1
ATOM 660 C CA . PHE A 1 80 ? 2.078 8.884 -12.382 1.00 98.00 80 PHE A CA 1
ATOM 661 C C . PHE A 1 80 ? 0.754 8.335 -11.815 1.00 98.00 80 PHE A C 1
ATOM 663 O O . PHE A 1 80 ? -0.160 8.023 -12.580 1.00 98.00 80 PHE A O 1
ATOM 670 N N . CYS A 1 81 ? 0.602 8.267 -10.487 1.00 97.69 81 CYS A N 1
ATOM 671 C CA . CYS A 1 81 ? -0.644 7.833 -9.844 1.00 97.69 81 CYS A CA 1
ATOM 672 C C . CYS A 1 81 ? -1.820 8.759 -10.177 1.00 97.69 81 CYS A C 1
ATOM 674 O O . CYS A 1 81 ? -2.917 8.280 -10.463 1.00 97.69 81 CYS A O 1
ATOM 676 N N . ILE A 1 82 ? -1.589 10.076 -10.201 1.00 97.50 82 ILE A N 1
ATOM 677 C CA . ILE A 1 82 ? -2.600 11.072 -10.585 1.00 97.50 82 ILE A CA 1
ATOM 678 C C . ILE A 1 82 ? -3.042 10.865 -12.034 1.00 97.50 82 ILE A C 1
ATOM 680 O O . ILE A 1 82 ? -4.243 10.841 -12.308 1.00 97.50 82 ILE A O 1
ATOM 684 N N . GLU A 1 83 ? -2.097 10.666 -12.956 1.00 97.38 83 GLU A N 1
ATOM 685 C CA . GLU A 1 83 ? -2.403 10.392 -14.366 1.00 97.38 83 GLU A CA 1
ATOM 686 C C . GLU A 1 83 ? -3.240 9.119 -14.536 1.00 97.38 83 GLU A C 1
ATOM 688 O O . GLU A 1 83 ? -4.194 9.092 -15.318 1.00 97.38 83 GLU A O 1
ATOM 693 N N . LYS A 1 84 ? -2.907 8.073 -13.774 1.00 97.25 84 LYS A N 1
ATOM 694 C CA . LYS A 1 84 ? -3.632 6.798 -13.752 1.00 97.25 84 LYS A CA 1
ATOM 695 C C . LYS A 1 84 ? -4.906 6.823 -12.906 1.00 97.25 84 LYS A C 1
ATOM 697 O O . LYS A 1 84 ? -5.675 5.872 -12.966 1.00 97.25 84 LYS A O 1
ATOM 702 N N . LYS A 1 85 ? -5.166 7.913 -12.175 1.00 96.19 85 LYS A N 1
ATOM 703 C CA . LYS A 1 85 ? -6.314 8.092 -11.268 1.00 96.19 85 LYS A CA 1
ATOM 704 C C . LYS A 1 85 ? -6.404 7.015 -10.181 1.00 96.19 85 LYS A C 1
ATOM 706 O O . LYS A 1 85 ? -7.499 6.628 -9.777 1.00 96.19 85 LYS A O 1
ATOM 711 N N . VAL A 1 86 ? -5.253 6.562 -9.697 1.00 96.69 86 VAL A N 1
ATOM 712 C CA . VAL A 1 86 ? -5.135 5.584 -8.608 1.00 96.69 86 VAL A CA 1
ATOM 713 C C . VAL A 1 86 ? -4.615 6.250 -7.346 1.00 96.69 86 VAL A C 1
ATOM 715 O O . VAL A 1 86 ? -4.065 7.353 -7.383 1.00 96.69 86 VAL A O 1
ATOM 718 N N . ALA A 1 87 ? -4.810 5.584 -6.213 1.00 97.50 87 ALA A N 1
ATOM 719 C CA . ALA A 1 87 ? -4.254 6.062 -4.961 1.00 97.50 87 ALA A CA 1
ATOM 720 C C . ALA A 1 87 ? -2.743 5.794 -4.869 1.00 97.50 87 ALA A C 1
ATOM 722 O O . ALA A 1 87 ? -2.187 4.960 -5.584 1.00 97.50 87 ALA A O 1
ATOM 723 N N . PHE A 1 88 ? -2.085 6.477 -3.945 1.00 97.19 88 PHE A N 1
ATOM 724 C CA . PHE A 1 88 ? -0.691 6.240 -3.593 1.00 97.19 88 PHE A CA 1
ATOM 725 C C . PHE A 1 88 ? -0.591 6.046 -2.084 1.00 97.19 88 PHE A C 1
ATOM 727 O O . PHE A 1 88 ? -1.299 6.724 -1.333 1.00 97.19 88 PHE A O 1
ATOM 734 N N . ARG A 1 89 ? 0.264 5.127 -1.623 1.00 96.56 89 ARG A N 1
ATOM 735 C CA . ARG A 1 89 ? 0.581 5.038 -0.192 1.00 96.56 89 ARG A CA 1
ATOM 736 C C . ARG A 1 89 ? 1.079 6.396 0.301 1.00 96.56 89 ARG A C 1
ATOM 738 O O . ARG A 1 89 ? 1.768 7.128 -0.410 1.00 96.56 89 ARG A O 1
ATOM 745 N N . LYS A 1 90 ? 0.730 6.733 1.541 1.00 95.19 90 LYS A N 1
ATOM 746 C CA . LYS A 1 90 ? 1.195 7.964 2.165 1.00 95.19 90 LYS A CA 1
ATOM 747 C C . LYS A 1 90 ? 2.699 7.891 2.423 1.00 95.19 90 LYS A C 1
ATOM 749 O O . LYS A 1 90 ? 3.160 7.049 3.178 1.00 95.19 90 LYS A O 1
ATOM 754 N N . TYR A 1 91 ? 3.453 8.831 1.871 1.00 94.38 91 TYR A N 1
ATOM 755 C CA . TYR A 1 91 ? 4.833 9.074 2.280 1.00 94.38 91 TYR A CA 1
ATOM 756 C C . TYR A 1 91 ? 4.981 10.516 2.757 1.00 94.38 91 TYR A C 1
ATOM 758 O O . TYR A 1 91 ? 4.300 11.425 2.271 1.00 94.38 91 TYR A O 1
ATOM 766 N N . LYS A 1 92 ? 5.832 10.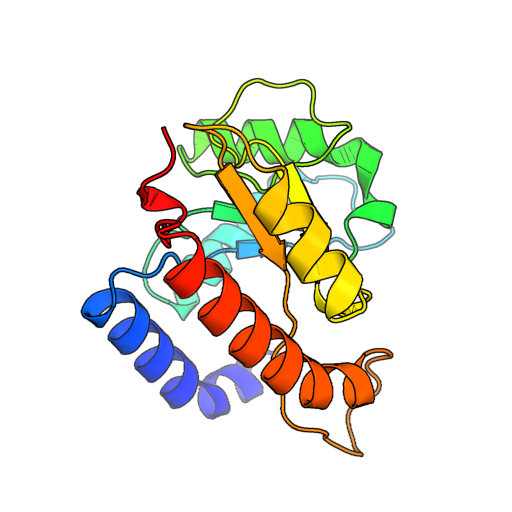728 3.767 1.00 90.19 92 LYS A N 1
ATOM 767 C CA . LYS A 1 92 ? 5.965 12.029 4.436 1.00 90.19 92 LYS A CA 1
ATOM 768 C C . LYS A 1 92 ? 6.515 13.097 3.491 1.00 90.19 92 LYS A C 1
ATOM 770 O O . LYS A 1 92 ? 6.116 14.253 3.582 1.00 90.19 92 LYS A O 1
ATOM 775 N N . GLU A 1 93 ? 7.418 12.701 2.604 1.00 93.38 93 GLU A N 1
ATOM 776 C CA . GLU A 1 93 ? 8.108 13.578 1.665 1.00 93.38 93 GLU A CA 1
ATOM 777 C C . GLU A 1 93 ? 7.312 13.854 0.378 1.00 93.38 93 GLU A C 1
ATOM 779 O O . GLU A 1 93 ? 7.746 14.678 -0.419 1.00 93.38 93 GLU A O 1
ATOM 784 N N . THR A 1 94 ? 6.147 13.224 0.171 1.00 93.62 94 THR A N 1
ATOM 785 C CA . T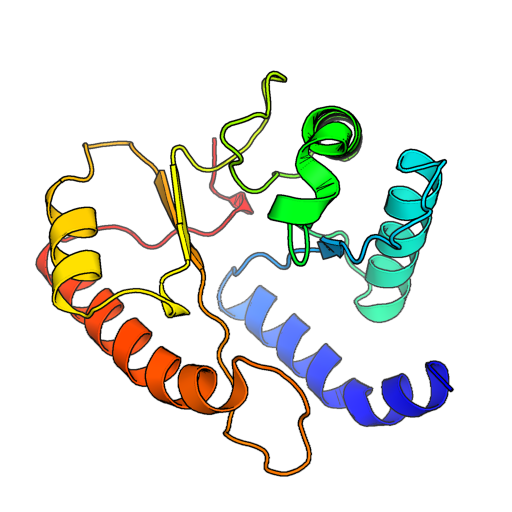HR A 1 94 ? 5.287 13.518 -0.988 1.00 93.62 94 THR A CA 1
ATOM 786 C C . THR A 1 94 ? 4.649 14.897 -0.842 1.00 93.62 94 THR A C 1
ATOM 788 O O . THR A 1 94 ? 3.906 15.149 0.111 1.00 93.62 94 THR A O 1
ATOM 791 N N . THR A 1 95 ? 4.909 15.782 -1.803 1.00 94.06 95 THR A 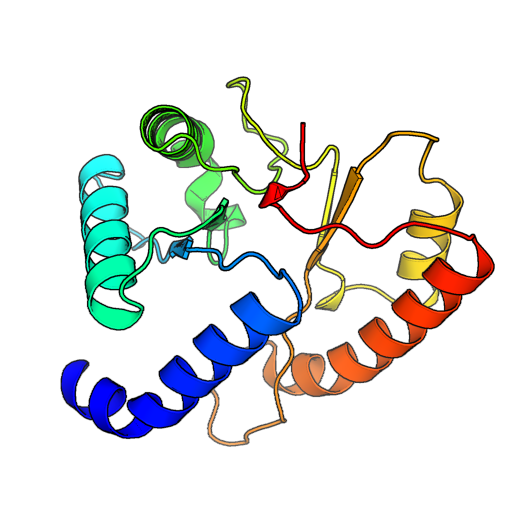N 1
ATOM 792 C CA . THR A 1 95 ? 4.413 17.168 -1.796 1.00 94.06 95 THR A CA 1
ATOM 793 C C . THR A 1 95 ? 3.197 17.366 -2.696 1.00 94.06 95 THR A C 1
ATOM 795 O O . THR A 1 95 ? 2.421 18.307 -2.509 1.00 94.06 95 THR A O 1
ATOM 798 N N . VAL A 1 96 ? 2.991 16.458 -3.651 1.00 93.62 96 VAL A N 1
ATOM 799 C CA . VAL A 1 96 ? 1.859 16.514 -4.575 1.00 93.62 96 VAL A CA 1
ATOM 800 C C . VAL A 1 96 ? 0.570 16.081 -3.870 1.00 93.62 96 VAL A C 1
ATOM 802 O O . VAL A 1 96 ? 0.546 15.129 -3.091 1.00 93.62 96 VAL A O 1
ATOM 805 N N . LYS A 1 97 ? -0.541 16.769 -4.157 1.00 93.25 97 LYS A N 1
ATOM 806 C CA . LYS A 1 97 ? -1.866 16.384 -3.657 1.00 93.25 97 LYS A CA 1
ATOM 807 C C . LYS A 1 97 ? -2.436 15.237 -4.491 1.00 93.25 97 LYS A C 1
ATOM 809 O O . LYS A 1 97 ? -2.681 15.404 -5.683 1.00 93.25 97 LYS A O 1
ATOM 814 N N . LEU A 1 98 ? -2.719 14.114 -3.841 1.00 94.12 98 LEU A N 1
ATOM 815 C CA . LEU A 1 98 ? -3.328 12.933 -4.447 1.00 94.12 98 LEU A CA 1
ATOM 816 C C . LEU A 1 98 ? -4.138 12.128 -3.430 1.00 94.12 98 LEU A C 1
ATOM 818 O O . LEU A 1 98 ? -4.112 12.417 -2.234 1.00 94.12 98 LEU A O 1
ATOM 822 N N . LYS A 1 99 ? -4.858 11.121 -3.926 1.00 95.19 99 LYS A N 1
ATOM 823 C CA . LYS A 1 99 ? -5.607 10.170 -3.105 1.00 95.19 99 LYS A CA 1
ATOM 824 C C . LYS A 1 99 ? -4.624 9.267 -2.353 1.00 95.19 99 LYS A C 1
ATOM 826 O O . LYS A 1 99 ? -3.914 8.486 -2.979 1.00 95.19 99 LYS A O 1
ATOM 831 N N . ALA A 1 100 ? -4.582 9.382 -1.031 1.00 95.88 100 ALA A N 1
ATOM 832 C CA . ALA A 1 100 ? -3.708 8.619 -0.143 1.00 95.88 100 ALA A CA 1
ATOM 833 C C . ALA A 1 100 ? -4.351 8.513 1.252 1.00 95.88 100 ALA A C 1
ATOM 835 O O . ALA A 1 100 ? -5.224 9.327 1.564 1.00 95.88 100 ALA A O 1
ATOM 836 N N . PRO A 1 101 ? -3.939 7.550 2.094 1.00 95.50 101 PRO A N 1
ATOM 837 C CA . PRO A 1 101 ? -4.226 7.590 3.525 1.00 95.50 101 PRO A CA 1
ATOM 838 C C . PRO A 1 101 ? -3.672 8.869 4.175 1.00 95.50 101 PRO A C 1
ATOM 840 O O . PRO A 1 101 ? -2.732 9.482 3.657 1.00 95.50 101 PRO A O 1
ATOM 843 N N . ASP A 1 102 ? -4.213 9.259 5.327 1.00 94.44 102 ASP A N 1
ATOM 844 C CA . ASP A 1 102 ? -3.702 10.413 6.078 1.00 94.44 102 ASP A CA 1
ATOM 845 C C . ASP A 1 102 ? -2.352 10.098 6.732 1.00 94.44 102 ASP A C 1
ATOM 847 O O . ASP A 1 102 ? -1.457 10.949 6.752 1.00 94.44 102 ASP A O 1
ATOM 851 N N . ASP A 1 103 ? -2.188 8.861 7.207 1.00 94.00 103 ASP A N 1
ATOM 852 C CA . ASP A 1 103 ? -0.948 8.355 7.792 1.00 94.00 103 ASP A CA 1
ATOM 853 C C . ASP A 1 103 ? -0.745 6.856 7.506 1.00 94.00 103 ASP A C 1
ATOM 855 O O . ASP A 1 103 ? -1.670 6.136 7.113 1.00 94.00 103 ASP A O 1
ATOM 859 N N . MET A 1 104 ? 0.480 6.376 7.710 1.00 94.06 104 MET A N 1
ATOM 860 C CA . MET A 1 104 ? 0.832 4.960 7.628 1.00 94.06 104 MET A CA 1
ATOM 861 C C . MET A 1 104 ? 1.920 4.583 8.625 1.00 94.06 104 MET A C 1
ATOM 863 O O . MET A 1 104 ? 2.746 5.403 9.021 1.00 94.06 104 MET A O 1
ATOM 867 N N . PHE A 1 105 ? 1.979 3.303 8.985 1.00 92.88 105 PHE A N 1
ATOM 868 C CA . PHE A 1 105 ? 3.145 2.730 9.659 1.00 92.88 105 PHE A CA 1
ATOM 869 C C . PHE A 1 105 ? 3.347 1.255 9.295 1.00 92.88 105 PHE A C 1
ATOM 871 O O . PHE A 1 105 ? 2.413 0.544 8.915 1.00 92.88 105 PHE A O 1
ATOM 878 N N . ILE A 1 106 ? 4.592 0.788 9.418 1.00 91.56 106 ILE A N 1
ATOM 879 C CA . ILE A 1 106 ? 4.938 -0.620 9.215 1.00 91.56 106 ILE A CA 1
ATOM 880 C C . ILE A 1 106 ? 4.631 -1.388 10.499 1.00 91.56 106 ILE A C 1
ATOM 882 O O . ILE A 1 106 ? 5.427 -1.395 11.434 1.00 91.56 106 ILE A O 1
ATOM 886 N N . ALA A 1 107 ? 3.474 -2.045 10.551 1.00 92.38 107 ALA A N 1
ATOM 887 C CA . ALA A 1 107 ? 3.042 -2.805 11.720 1.00 92.38 107 ALA A CA 1
ATOM 888 C C . ALA A 1 107 ? 3.961 -4.003 12.009 1.00 92.38 107 ALA A C 1
ATOM 890 O O . ALA A 1 107 ? 4.101 -4.397 13.165 1.00 92.38 107 ALA A O 1
ATOM 891 N N . SER A 1 108 ? 4.642 -4.542 10.989 1.00 86.50 108 SER A N 1
ATOM 892 C CA . SER A 1 108 ? 5.574 -5.667 11.150 1.00 86.50 108 SER A CA 1
ATOM 893 C C . SER A 1 108 ? 6.731 -5.391 12.114 1.00 86.50 108 SER A C 1
ATOM 895 O O . SER A 1 108 ? 7.231 -6.311 12.756 1.00 86.50 108 SER A O 1
ATOM 897 N N . SER A 1 109 ? 7.159 -4.131 12.229 1.00 85.62 109 SER A N 1
ATOM 898 C CA . SER A 1 109 ? 8.246 -3.707 13.122 1.00 85.62 109 SER A CA 1
ATOM 899 C C . SER A 1 109 ? 7.765 -3.210 14.487 1.00 85.62 109 SER A C 1
ATOM 901 O O . SER A 1 109 ? 8.578 -2.773 15.297 1.00 85.62 109 SER A O 1
ATOM 903 N N . GLU A 1 110 ? 6.460 -3.251 14.753 1.00 89.06 110 GLU A N 1
ATOM 904 C CA . GLU A 1 110 ? 5.860 -2.671 15.953 1.00 89.06 110 GLU A CA 1
ATOM 905 C C . GLU A 1 110 ? 5.499 -3.736 16.998 1.00 89.06 110 GLU A C 1
ATOM 907 O O . GLU A 1 110 ? 5.272 -4.917 16.705 1.00 89.06 110 GLU A O 1
ATOM 912 N N . SER A 1 111 ? 5.426 -3.301 18.257 1.00 91.88 111 SER A N 1
ATOM 913 C CA . SER A 1 111 ? 4.857 -4.108 19.339 1.00 91.88 111 SER A CA 1
ATOM 914 C C . SER A 1 111 ? 3.324 -4.054 19.319 1.00 91.88 111 SER A C 1
ATOM 916 O O . SER A 1 111 ? 2.731 -3.119 18.781 1.00 91.88 111 SER A O 1
ATOM 918 N N . LEU A 1 112 ? 2.667 -5.031 19.957 1.00 94.06 112 LEU A N 1
ATOM 919 C CA . LEU A 1 112 ? 1.203 -5.037 20.100 1.00 94.06 112 LEU A CA 1
ATOM 920 C C . LEU A 1 112 ? 0.684 -3.781 20.820 1.00 94.06 112 LEU A C 1
ATOM 922 O O . LEU A 1 112 ? -0.322 -3.213 20.402 1.00 94.06 112 LEU A O 1
ATOM 926 N N . ASN A 1 113 ? 1.410 -3.315 21.843 1.00 95.25 113 ASN A N 1
ATOM 927 C CA . ASN A 1 113 ? 1.073 -2.094 22.576 1.00 95.25 113 ASN A CA 1
ATOM 928 C C . ASN A 1 113 ? 1.176 -0.856 21.676 1.00 95.25 113 ASN A C 1
ATOM 930 O O . ASN A 1 113 ? 0.275 -0.029 21.683 1.00 95.25 113 ASN A O 1
ATOM 934 N N . SER A 1 114 ? 2.229 -0.754 20.856 1.00 95.00 114 SER A N 1
ATOM 935 C CA . SER A 1 114 ? 2.404 0.373 19.923 1.00 95.00 114 SER A CA 1
ATOM 936 C C . SER A 1 114 ? 1.276 0.440 18.888 1.00 95.00 114 SER A C 1
ATOM 938 O O . SER A 1 114 ? 0.739 1.511 18.604 1.00 95.00 114 SER A O 1
ATOM 940 N N . ILE A 1 115 ? 0.851 -0.716 18.362 1.00 95.75 115 ILE A N 1
ATOM 941 C CA . ILE A 1 115 ? -0.310 -0.803 17.465 1.00 95.75 115 ILE A CA 1
ATOM 942 C C . ILE A 1 115 ? -1.577 -0.295 18.167 1.00 95.75 115 ILE A C 1
ATOM 944 O O . ILE A 1 115 ? -2.308 0.517 17.601 1.00 95.75 115 ILE A O 1
ATOM 948 N N . GLU A 1 116 ? -1.837 -0.751 19.395 1.00 96.62 116 GLU A N 1
ATOM 949 C CA . GLU A 1 116 ? -3.010 -0.330 20.166 1.00 96.62 116 GLU A CA 1
ATOM 950 C C . GLU A 1 116 ? -2.981 1.173 20.482 1.00 96.62 116 GLU A C 1
ATOM 952 O O . GLU A 1 116 ? -3.990 1.856 20.304 1.00 96.62 116 GLU A O 1
ATOM 957 N N . GLU A 1 117 ? -1.837 1.720 20.894 1.00 96.12 117 GLU A N 1
ATOM 958 C CA . GLU A 1 117 ? -1.670 3.152 21.164 1.00 96.12 117 GLU A CA 1
ATOM 959 C C . GLU A 1 117 ? -1.986 3.999 19.926 1.00 96.12 117 GLU A C 1
ATOM 961 O O . GLU A 1 117 ? -2.756 4.957 20.020 1.00 96.12 117 GLU A O 1
ATOM 966 N N . ARG A 1 118 ? -1.470 3.613 18.751 1.00 94.94 118 ARG A N 1
ATOM 967 C CA . ARG A 1 118 ? -1.742 4.312 17.483 1.00 94.94 118 ARG A CA 1
ATOM 968 C C . ARG A 1 118 ? -3.221 4.288 17.104 1.00 94.94 118 ARG A C 1
ATOM 970 O O . ARG A 1 118 ? -3.751 5.309 16.673 1.00 94.94 118 ARG A O 1
ATOM 977 N N . LEU A 1 119 ? -3.896 3.153 17.285 1.00 95.75 119 LEU A N 1
ATOM 978 C CA . LEU A 1 119 ? -5.329 3.030 16.997 1.00 95.75 119 LEU A CA 1
ATOM 979 C C . LEU A 1 119 ? -6.190 3.867 17.955 1.00 95.75 119 LEU A C 1
ATOM 981 O O . LEU A 1 119 ? -7.179 4.457 17.525 1.00 95.75 119 LEU A O 1
ATOM 985 N N . ASN A 1 120 ? -5.808 3.964 19.232 1.00 95.38 120 ASN A N 1
ATOM 986 C CA . ASN A 1 120 ? -6.550 4.733 20.238 1.00 95.38 120 ASN A CA 1
ATOM 987 C C . ASN A 1 120 ? -6.500 6.253 20.019 1.00 95.38 120 ASN A C 1
ATOM 989 O O . ASN A 1 120 ? -7.413 6.956 20.450 1.00 95.38 120 ASN A O 1
ATOM 993 N N . VAL A 1 121 ? -5.448 6.775 19.380 1.00 94.94 121 VAL A N 1
ATOM 994 C CA . VAL A 1 121 ? -5.280 8.224 19.152 1.00 94.94 121 VAL A CA 1
ATOM 995 C C . VAL A 1 121 ? -5.780 8.698 17.784 1.00 94.94 121 VAL A C 1
ATOM 997 O O . VAL A 1 121 ? -5.713 9.895 17.497 1.00 94.94 121 VAL A O 1
ATOM 1000 N N . MET A 1 122 ? -6.279 7.789 16.940 1.00 93.62 122 MET A N 1
ATOM 1001 C CA . MET A 1 122 ? -6.768 8.118 15.600 1.00 93.62 122 MET A CA 1
ATOM 1002 C C . MET A 1 122 ? -7.988 9.043 15.683 1.00 93.62 122 MET A C 1
ATOM 1004 O O . MET A 1 122 ? -8.960 8.748 16.385 1.00 93.62 122 MET A O 1
ATOM 1008 N N . LYS A 1 123 ? -7.966 10.177 14.969 1.00 89.88 123 LYS A N 1
ATOM 1009 C CA . LYS A 1 123 ? -9.085 11.125 15.026 1.00 89.88 123 LYS A CA 1
ATOM 1010 C C . LYS A 1 123 ? -10.252 10.664 14.162 1.00 89.88 123 LYS A C 1
ATOM 1012 O O . LYS A 1 123 ? -10.110 9.929 13.185 1.00 89.88 123 LYS A O 1
ATOM 1017 N N . SER A 1 124 ? -11.441 11.168 14.484 1.00 85.44 124 SER A N 1
ATOM 1018 C CA . SER A 1 124 ? -12.625 10.955 13.655 1.00 85.44 124 SER A CA 1
ATOM 1019 C C . SER A 1 124 ? -12.397 11.511 12.243 1.00 85.44 124 SER A C 1
ATOM 1021 O O . SER A 1 124 ? -12.088 12.691 12.085 1.00 85.44 124 SER A O 1
ATOM 1023 N N . ASN A 1 125 ? -12.631 10.670 11.231 1.00 87.12 125 ASN A N 1
ATOM 1024 C CA . ASN A 1 125 ? -12.414 10.925 9.798 1.00 87.12 125 ASN A CA 1
ATOM 1025 C C . ASN A 1 125 ? -10.963 10.855 9.297 1.00 87.12 125 ASN A C 1
ATOM 1027 O O . ASN A 1 125 ? -10.762 11.110 8.113 1.00 87.12 125 ASN A O 1
ATOM 1031 N N . GLU A 1 126 ? -9.991 10.493 10.136 1.00 93.12 126 GLU A N 1
ATOM 1032 C CA . GLU A 1 126 ? -8.651 10.147 9.654 1.00 93.12 126 GLU A CA 1
ATOM 1033 C C . GLU A 1 126 ? -8.616 8.704 9.136 1.00 93.12 126 GLU A C 1
ATOM 1035 O O . GLU A 1 126 ? -9.394 7.836 9.548 1.00 93.12 126 GLU A O 1
ATOM 1040 N N . THR A 1 127 ? -7.698 8.463 8.211 1.00 95.19 127 THR A N 1
ATOM 1041 C CA . THR A 1 127 ? -7.421 7.172 7.594 1.00 95.19 127 THR A CA 1
ATOM 1042 C C . THR A 1 127 ? -5.977 6.775 7.872 1.00 95.19 127 THR A C 1
ATOM 1044 O O . THR A 1 127 ? -5.046 7.546 7.652 1.00 95.19 127 THR A O 1
ATOM 1047 N N . LEU A 1 128 ? -5.793 5.557 8.373 1.00 95.75 128 LEU A N 1
ATOM 1048 C CA . LEU A 1 128 ? -4.502 5.033 8.804 1.00 95.75 128 LEU A CA 1
ATOM 1049 C C . LEU A 1 128 ? -4.242 3.706 8.099 1.00 95.75 128 LEU A C 1
ATOM 1051 O O . LEU A 1 128 ? -5.019 2.761 8.243 1.00 95.75 128 LEU A O 1
ATOM 1055 N N . GLU A 1 129 ? -3.148 3.623 7.348 1.00 96.44 129 GLU A N 1
ATOM 1056 C CA . GLU A 1 129 ? -2.694 2.361 6.772 1.00 96.44 129 GLU A CA 1
ATOM 1057 C C . GLU A 1 129 ? -1.738 1.638 7.729 1.00 96.44 129 GLU A C 1
ATOM 1059 O O . GLU A 1 129 ? -0.727 2.178 8.179 1.00 96.44 129 GLU A O 1
ATOM 1064 N N . MET A 1 130 ? -2.036 0.368 7.991 1.00 95.62 130 MET A N 1
ATOM 1065 C CA . MET A 1 130 ? -1.162 -0.539 8.726 1.00 95.62 130 MET A CA 1
ATOM 1066 C C . MET A 1 130 ? -0.545 -1.541 7.756 1.00 95.62 130 MET A C 1
ATOM 1068 O O . MET A 1 130 ? -1.263 -2.339 7.152 1.00 95.62 130 MET A O 1
ATOM 1072 N N . VAL A 1 131 ? 0.779 -1.521 7.610 1.00 93.69 131 VAL A N 1
ATOM 1073 C CA . VAL A 1 131 ? 1.470 -2.399 6.658 1.00 93.69 131 VAL A CA 1
ATOM 1074 C C . VAL A 1 131 ? 1.944 -3.671 7.351 1.00 93.69 131 VAL A C 1
ATOM 1076 O O . VAL A 1 131 ? 2.756 -3.624 8.275 1.00 93.69 131 VAL A O 1
ATOM 1079 N N . PHE A 1 132 ? 1.457 -4.808 6.859 1.00 92.19 132 PHE A N 1
ATOM 1080 C CA . PHE A 1 132 ? 1.856 -6.149 7.278 1.00 92.19 132 PHE A CA 1
ATOM 1081 C C . PHE A 1 132 ? 2.492 -6.898 6.108 1.00 92.19 132 PHE A C 1
ATOM 1083 O O . PHE A 1 132 ? 2.113 -6.706 4.954 1.00 92.19 132 PHE A O 1
ATOM 1090 N N . HIS A 1 133 ? 3.392 -7.824 6.414 1.00 89.69 133 HIS A N 1
ATOM 1091 C CA . HIS A 1 133 ? 4.025 -8.714 5.451 1.00 89.69 133 HIS A CA 1
ATOM 1092 C C . HIS A 1 133 ? 3.662 -10.153 5.811 1.00 89.69 133 HIS A C 1
ATOM 1094 O O . HIS A 1 133 ? 4.486 -10.916 6.302 1.00 89.69 133 HIS A O 1
ATOM 1100 N N . LEU A 1 134 ? 2.404 -10.542 5.600 1.00 85.44 134 LEU A N 1
ATOM 1101 C CA . LEU A 1 134 ? 1.966 -11.896 5.935 1.00 85.44 134 LEU A CA 1
ATOM 1102 C C . LEU A 1 134 ? 2.721 -12.938 5.104 1.00 85.44 134 LEU A C 1
ATOM 1104 O O . LEU A 1 134 ? 2.841 -12.831 3.884 1.00 85.44 134 LEU A O 1
ATOM 1108 N N . GLY A 1 135 ? 3.184 -13.986 5.771 1.00 76.56 135 GLY A N 1
ATOM 1109 C CA . GLY A 1 135 ? 3.799 -15.134 5.126 1.00 76.56 135 GLY A CA 1
ATOM 1110 C C . GLY A 1 135 ? 4.038 -16.251 6.125 1.00 76.56 135 GLY A C 1
ATOM 1111 O O . GLY A 1 135 ? 4.092 -16.027 7.333 1.00 76.56 135 GLY A O 1
ATOM 1112 N N . MET A 1 136 ? 4.166 -17.471 5.617 1.00 72.06 136 MET A N 1
ATOM 1113 C CA . MET A 1 136 ? 4.691 -18.560 6.431 1.00 72.06 136 MET A CA 1
ATOM 1114 C C . MET A 1 136 ? 6.208 -18.419 6.511 1.00 72.06 136 MET A C 1
ATOM 1116 O O . MET A 1 136 ? 6.830 -17.930 5.567 1.00 72.06 136 MET A O 1
ATOM 1120 N N . TYR A 1 137 ? 6.779 -18.842 7.637 1.00 70.31 137 TYR A N 1
ATOM 1121 C CA . TYR A 1 137 ? 8.221 -19.017 7.723 1.00 70.31 137 TYR A CA 1
ATOM 1122 C C . TYR A 1 137 ? 8.654 -20.048 6.680 1.00 70.31 137 TYR A C 1
ATOM 1124 O O . TYR A 1 137 ? 8.061 -21.125 6.593 1.00 70.31 137 TYR A O 1
ATOM 1132 N N . ASP A 1 138 ? 9.667 -19.696 5.903 1.00 68.75 138 ASP A N 1
ATOM 1133 C CA . ASP A 1 138 ? 10.222 -20.539 4.852 1.00 68.75 138 ASP A CA 1
ATOM 1134 C C . ASP A 1 138 ? 11.745 -20.500 4.967 1.00 68.75 138 ASP A C 1
ATOM 1136 O O . ASP A 1 138 ? 12.356 -19.458 4.744 1.00 68.75 138 ASP A O 1
ATOM 1140 N N . GLU A 1 139 ? 12.362 -21.607 5.376 1.00 73.94 139 GLU A N 1
ATOM 1141 C CA . GLU A 1 139 ? 13.805 -21.676 5.640 1.00 73.94 139 GLU A CA 1
ATOM 1142 C C . GLU A 1 139 ? 14.670 -21.369 4.406 1.00 73.94 139 GLU A C 1
ATOM 1144 O O . GLU A 1 139 ? 15.805 -20.915 4.559 1.00 73.94 139 GLU A O 1
ATOM 1149 N N . ASP A 1 140 ? 14.108 -21.497 3.201 1.00 76.06 140 ASP A N 1
ATOM 1150 C CA . ASP A 1 140 ? 14.780 -21.201 1.935 1.00 76.06 140 ASP A CA 1
ATOM 1151 C C . ASP A 1 140 ? 14.694 -19.709 1.536 1.00 76.06 140 ASP A C 1
ATOM 1153 O O . ASP A 1 140 ? 15.281 -19.275 0.537 1.00 76.06 140 ASP A O 1
ATOM 1157 N N . VAL A 1 141 ? 13.974 -18.879 2.304 1.00 68.69 141 VAL A N 1
ATOM 1158 C CA . VAL A 1 141 ? 13.774 -17.453 2.006 1.00 68.69 141 VAL A CA 1
ATOM 1159 C C . VAL A 1 141 ? 14.838 -16.573 2.672 1.00 68.69 141 VAL A C 1
ATOM 1161 O O . VAL A 1 141 ? 14.894 -16.420 3.889 1.00 68.69 141 VAL A O 1
ATOM 1164 N N . VAL A 1 142 ? 15.603 -15.857 1.838 1.00 71.50 142 VAL A N 1
ATOM 1165 C CA . VAL A 1 142 ? 16.677 -14.913 2.238 1.00 71.50 142 VAL A CA 1
ATOM 1166 C C . VAL A 1 142 ? 16.140 -13.573 2.790 1.00 71.50 142 VAL A C 1
ATOM 1168 O O . VAL A 1 142 ? 16.901 -12.677 3.146 1.00 71.50 142 VAL A O 1
ATOM 1171 N N . SER A 1 143 ? 14.818 -13.389 2.854 1.00 69.75 143 SER A N 1
ATOM 1172 C CA . SER A 1 143 ? 14.209 -12.152 3.363 1.00 69.75 143 SER A CA 1
ATOM 1173 C C . SER A 1 143 ? 14.562 -11.924 4.832 1.00 69.75 143 SER A C 1
ATOM 1175 O O . SER A 1 143 ? 14.313 -12.785 5.673 1.00 69.75 143 SER A O 1
ATOM 1177 N N . SER A 1 144 ? 15.021 -10.716 5.167 1.00 67.69 144 SER A N 1
ATOM 1178 C CA . SER A 1 144 ? 15.303 -10.318 6.552 1.00 67.69 144 SER A CA 1
ATOM 1179 C C . SER A 1 144 ? 14.066 -10.292 7.453 1.00 67.69 144 SER A C 1
ATOM 1181 O O . SER A 1 144 ? 14.227 -10.207 8.659 1.00 67.69 144 SER A O 1
ATOM 1183 N N . LEU A 1 145 ? 12.858 -10.346 6.877 1.00 69.25 145 LEU A N 1
ATOM 1184 C CA . LEU A 1 145 ? 11.588 -10.356 7.613 1.00 69.25 145 LEU A CA 1
ATOM 1185 C C . LEU A 1 145 ? 11.007 -11.762 7.812 1.00 69.25 145 LEU A C 1
ATOM 1187 O O . LEU A 1 145 ? 9.879 -11.895 8.266 1.00 69.25 145 LEU A O 1
ATOM 1191 N N . ASN A 1 146 ? 11.702 -12.825 7.402 1.00 72.62 146 ASN A N 1
ATOM 1192 C CA . ASN A 1 146 ? 11.135 -14.176 7.337 1.00 72.62 146 ASN A CA 1
ATOM 1193 C C . ASN A 1 146 ? 10.532 -14.659 8.674 1.00 72.62 146 ASN A C 1
ATOM 1195 O O . ASN A 1 146 ? 9.452 -15.249 8.694 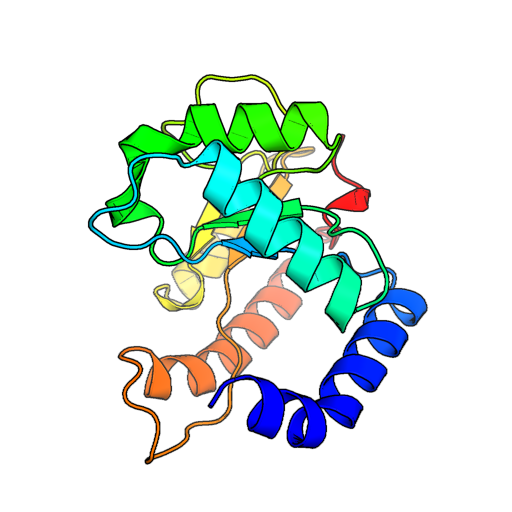1.00 72.62 146 ASN A O 1
ATOM 1199 N N . LYS A 1 147 ? 11.183 -14.347 9.801 1.00 73.81 147 LYS A N 1
ATOM 1200 C CA . LYS A 1 147 ? 10.664 -14.672 11.136 1.00 73.81 147 LYS A CA 1
ATOM 1201 C C . LYS A 1 147 ? 9.469 -13.784 11.502 1.00 73.81 147 LYS A C 1
ATOM 1203 O O . LYS A 1 147 ? 8.463 -14.271 12.015 1.00 73.81 147 LYS A O 1
ATOM 1208 N N . GLU A 1 148 ? 9.565 -12.498 11.193 1.00 76.06 148 GLU A N 1
ATOM 1209 C CA . GLU A 1 148 ? 8.565 -11.467 11.456 1.00 76.06 148 GLU A CA 1
ATOM 1210 C C . GLU A 1 148 ? 7.254 -11.751 10.710 1.00 76.06 148 GLU A C 1
ATOM 1212 O O . GLU A 1 148 ? 6.185 -11.536 11.272 1.00 76.06 148 GLU A O 1
ATOM 1217 N N . ARG A 1 149 ? 7.304 -12.343 9.507 1.00 77.19 149 ARG A N 1
ATOM 1218 C CA . ARG A 1 149 ? 6.110 -12.735 8.728 1.00 77.19 149 ARG A CA 1
ATOM 1219 C C . ARG A 1 149 ? 5.164 -13.670 9.489 1.00 77.19 149 ARG A C 1
ATOM 1221 O O . ARG A 1 149 ? 3.945 -13.548 9.363 1.00 77.19 149 ARG A O 1
ATOM 1228 N N . ALA A 1 150 ? 5.709 -14.584 10.296 1.00 77.12 150 ALA A N 1
ATOM 1229 C CA . ALA A 1 150 ? 4.907 -15.490 11.119 1.00 77.12 150 ALA A CA 1
ATOM 1230 C C . ALA A 1 150 ? 4.285 -14.770 12.330 1.00 77.12 150 ALA A C 1
ATOM 1232 O O . ALA A 1 150 ? 3.187 -15.112 12.776 1.00 77.12 150 ALA A O 1
ATOM 1233 N N . GLU A 1 151 ? 4.971 -13.757 12.858 1.00 84.31 151 GLU A N 1
ATOM 1234 C CA . GLU A 1 151 ? 4.476 -12.919 13.950 1.00 84.31 151 GLU A CA 1
ATOM 1235 C C . GLU A 1 151 ? 3.445 -11.886 13.473 1.00 84.31 151 GLU A C 1
ATOM 1237 O O . GLU A 1 151 ? 2.527 -11.553 14.223 1.00 84.31 151 GLU A O 1
ATOM 1242 N N . ASP A 1 152 ? 3.522 -11.442 12.217 1.00 88.69 152 ASP A N 1
ATOM 1243 C CA . ASP A 1 152 ? 2.576 -10.497 11.618 1.00 88.69 152 ASP A CA 1
ATOM 1244 C C . ASP A 1 152 ? 1.141 -11.000 11.636 1.00 88.69 152 ASP A C 1
ATOM 1246 O O . ASP A 1 152 ? 0.218 -10.203 11.788 1.00 88.69 152 ASP A O 1
ATOM 1250 N N . ARG A 1 153 ? 0.937 -12.321 11.573 1.00 87.19 153 ARG A N 1
ATOM 1251 C CA . ARG A 1 153 ? -0.391 -12.903 11.773 1.00 87.19 153 ARG A CA 1
ATOM 1252 C C . ARG A 1 153 ? -0.957 -12.558 13.152 1.00 87.19 153 ARG A C 1
ATOM 1254 O O . ARG A 1 153 ? -2.096 -12.115 13.239 1.00 87.19 153 ARG A O 1
ATOM 1261 N N . LYS A 1 154 ? -0.159 -12.716 14.212 1.00 88.44 154 LYS A N 1
ATOM 1262 C CA . LYS A 1 154 ? -0.581 -12.392 15.585 1.00 88.44 154 LYS A CA 1
ATOM 1263 C C . LYS A 1 154 ? -0.837 -10.894 15.739 1.00 88.44 154 LYS A C 1
ATOM 1265 O O . LYS A 1 154 ? -1.806 -10.503 16.379 1.00 88.44 154 LYS A O 1
ATOM 1270 N N . ARG A 1 155 ? 0.010 -10.055 15.128 1.00 92.88 155 ARG A N 1
ATOM 1271 C CA . ARG A 1 155 ? -0.175 -8.594 15.124 1.00 92.88 155 ARG A CA 1
ATOM 1272 C C . ARG A 1 155 ? -1.459 -8.187 14.401 1.00 92.88 155 ARG A C 1
ATOM 1274 O O . ARG A 1 155 ? -2.165 -7.312 14.888 1.00 92.88 155 ARG A O 1
ATOM 1281 N N . LEU A 1 156 ? -1.773 -8.824 13.273 1.00 94.50 156 LEU A N 1
ATOM 1282 C CA . LEU A 1 156 ? -2.996 -8.568 12.514 1.00 94.50 156 LEU A CA 1
ATOM 1283 C C . LEU A 1 156 ? -4.248 -9.003 13.284 1.00 94.50 156 LEU A C 1
ATOM 1285 O O . LEU A 1 156 ? -5.214 -8.247 13.341 1.00 94.50 156 LEU A O 1
ATOM 1289 N N . GLU A 1 157 ? -4.228 -10.196 13.884 1.00 93.69 157 GLU A N 1
ATOM 1290 C CA . GLU A 1 157 ? -5.324 -10.699 14.723 1.00 93.69 157 GLU A CA 1
ATOM 1291 C C . GLU A 1 157 ? -5.580 -9.744 15.905 1.00 93.69 157 GLU A C 1
ATOM 1293 O O . GLU A 1 157 ? -6.714 -9.309 16.104 1.00 93.69 157 GLU A O 1
ATOM 1298 N N . TRP A 1 158 ? -4.524 -9.303 16.597 1.00 95.25 158 TRP A N 1
ATOM 1299 C CA . TRP A 1 158 ? -4.624 -8.308 17.671 1.00 95.25 158 TRP A CA 1
ATOM 1300 C C . TRP A 1 158 ? -5.162 -6.954 17.191 1.00 95.25 158 TRP A C 1
ATOM 1302 O O . TRP A 1 158 ? -6.092 -6.402 17.777 1.00 95.25 158 TRP A O 1
ATOM 1312 N N . ALA A 1 159 ? -4.616 -6.421 16.093 1.00 96.56 159 ALA A N 1
ATOM 1313 C CA . ALA A 1 159 ? -5.085 -5.168 15.508 1.00 96.56 159 ALA A CA 1
ATOM 1314 C C . ALA A 1 159 ? -6.580 -5.234 15.176 1.00 96.56 159 ALA A C 1
ATOM 1316 O O . ALA A 1 159 ? -7.315 -4.283 15.435 1.00 96.56 159 ALA A O 1
ATOM 1317 N N . HIS A 1 160 ? -7.044 -6.369 14.647 1.00 96.31 160 HIS A N 1
ATOM 1318 C CA . HIS A 1 160 ? -8.449 -6.579 14.330 1.00 96.31 160 HIS A CA 1
ATOM 1319 C C . HIS A 1 160 ? -9.345 -6.547 15.578 1.00 96.31 160 HIS A C 1
ATOM 1321 O O . HIS A 1 160 ? -10.405 -5.918 15.549 1.00 96.31 160 HIS A O 1
ATOM 1327 N N . GLU A 1 161 ? -8.921 -7.161 16.686 1.00 97.25 161 GLU A N 1
ATOM 1328 C CA . GLU A 1 161 ? -9.641 -7.101 17.965 1.00 97.25 161 GLU A CA 1
ATOM 1329 C C . GLU A 1 161 ? -9.765 -5.664 18.486 1.00 97.25 161 GLU A C 1
ATOM 1331 O O . GLU A 1 161 ? -10.863 -5.226 18.847 1.00 97.25 161 GLU A O 1
ATOM 1336 N N . VAL A 1 162 ? -8.666 -4.903 18.466 1.00 97.12 162 VAL A N 1
ATOM 1337 C CA . VAL A 1 162 ? -8.646 -3.499 18.904 1.00 97.12 162 VAL A CA 1
ATOM 1338 C C . VAL A 1 162 ? -9.535 -2.629 18.009 1.00 97.12 162 VAL A C 1
ATOM 1340 O O . VAL A 1 162 ? -10.347 -1.860 18.521 1.00 97.12 162 VAL A O 1
ATOM 1343 N N . ILE A 1 163 ? -9.450 -2.789 16.684 1.00 96.50 163 ILE A N 1
ATOM 1344 C CA . ILE A 1 163 ? -10.299 -2.087 15.704 1.00 96.50 163 ILE A CA 1
ATOM 1345 C C . ILE A 1 163 ? -11.783 -2.324 16.003 1.00 96.50 163 ILE A C 1
ATOM 1347 O O . ILE A 1 163 ? -12.552 -1.365 16.078 1.00 96.50 163 ILE A O 1
ATOM 1351 N N . ASN A 1 164 ? -12.178 -3.580 16.236 1.00 96.56 164 ASN A N 1
ATOM 1352 C CA . ASN A 1 164 ? -13.562 -3.931 16.556 1.00 96.56 164 ASN A CA 1
ATOM 1353 C C . ASN A 1 164 ? -14.011 -3.328 17.896 1.00 96.56 164 ASN A C 1
ATOM 1355 O O . ASN A 1 164 ? -15.108 -2.777 17.983 1.00 96.56 164 ASN A O 1
ATOM 1359 N N . LYS A 1 165 ? -13.161 -3.386 18.929 1.00 96.88 165 LYS A N 1
ATOM 1360 C CA . LYS A 1 165 ? -13.434 -2.810 20.257 1.00 96.88 165 LYS A CA 1
ATOM 1361 C C . LYS A 1 165 ? -13.636 -1.294 20.201 1.00 96.88 165 LYS A C 1
ATOM 1363 O O . LYS A 1 165 ? -14.501 -0.770 20.898 1.00 96.88 165 LYS A O 1
ATOM 1368 N N . LEU A 1 166 ? -12.850 -0.602 19.379 1.00 95.69 166 LEU A N 1
ATOM 1369 C CA . LEU A 1 166 ? -12.931 0.847 19.187 1.00 95.69 166 LEU A CA 1
ATOM 1370 C C . LEU A 1 166 ? -14.037 1.267 18.203 1.00 95.69 166 LEU A C 1
ATOM 1372 O O . LEU A 1 166 ? -14.281 2.460 18.034 1.00 95.69 166 LEU A O 1
ATOM 1376 N N . GLY A 1 167 ? -14.709 0.314 17.547 1.00 94.75 167 GLY A N 1
ATOM 1377 C CA . GLY A 1 167 ? -15.716 0.603 16.524 1.00 94.75 167 GLY A CA 1
ATOM 1378 C C . GLY A 1 167 ? -15.133 1.267 15.273 1.00 94.75 167 GLY A C 1
ATOM 1379 O O . GLY A 1 167 ? -15.847 1.975 14.559 1.00 94.75 167 GLY A O 1
ATOM 1380 N N . LEU A 1 168 ? -13.838 1.068 15.009 1.00 94.75 168 LEU A N 1
ATOM 1381 C CA . LEU A 1 168 ? -13.169 1.595 13.825 1.00 94.75 168 LEU A CA 1
ATOM 1382 C C . LEU A 1 168 ? -13.600 0.813 12.582 1.00 94.75 168 LEU A C 1
ATOM 1384 O O . LEU A 1 168 ? -13.849 -0.393 12.619 1.00 94.75 168 LEU A O 1
ATOM 1388 N N . LYS A 1 169 ? -13.680 1.508 11.447 1.00 92.62 169 LYS A N 1
ATOM 1389 C CA . LYS A 1 169 ? -14.103 0.912 10.181 1.00 92.62 169 LYS A CA 1
ATOM 1390 C C . LYS A 1 169 ? -12.892 0.506 9.348 1.00 92.62 169 LYS A C 1
ATOM 1392 O O . LYS A 1 169 ? -12.086 1.352 8.979 1.00 92.62 169 LYS A O 1
ATOM 1397 N N . LEU A 1 170 ? -12.832 -0.769 8.970 1.00 92.69 170 LEU A N 1
ATOM 1398 C CA . LEU A 1 170 ? -11.917 -1.230 7.929 1.00 92.69 170 LEU A CA 1
ATOM 1399 C C . LEU A 1 170 ? -12.342 -0.666 6.573 1.00 92.69 170 LEU A C 1
ATOM 1401 O O . LEU A 1 170 ? -13.524 -0.696 6.213 1.00 92.69 170 LEU A O 1
ATOM 1405 N N . MET A 1 171 ? -11.368 -0.170 5.819 1.00 91.38 171 MET A N 1
ATOM 1406 C CA . MET A 1 171 ? -11.592 0.406 4.503 1.00 91.38 171 MET A CA 1
ATOM 1407 C C . MET A 1 171 ? -10.558 -0.083 3.502 1.00 91.38 171 MET A C 1
ATOM 1409 O O . MET A 1 171 ? -9.435 -0.427 3.859 1.00 91.38 171 MET A O 1
ATOM 1413 N N . SER A 1 172 ? -10.962 -0.095 2.241 1.00 92.69 172 SER A N 1
ATOM 1414 C CA . SER A 1 172 ? -10.095 -0.410 1.115 1.00 92.69 172 SER A CA 1
ATOM 1415 C C . SER A 1 172 ? -9.679 0.872 0.384 1.00 92.69 172 SER A C 1
ATOM 1417 O O . SER A 1 172 ? -10.374 1.886 0.453 1.00 92.69 172 SER A O 1
ATOM 1419 N N . TYR A 1 173 ? -8.556 0.846 -0.337 1.00 93.81 173 TYR A N 1
ATOM 1420 C CA . TYR A 1 173 ? -8.005 2.017 -1.039 1.00 93.81 173 TYR A CA 1
ATOM 1421 C C . TYR A 1 173 ? -8.991 2.653 -2.031 1.00 93.81 173 TYR A C 1
ATOM 1423 O O . TYR A 1 173 ? -9.061 3.878 -2.160 1.00 93.81 173 TYR A O 1
ATOM 1431 N N . ASN A 1 174 ? -9.823 1.845 -2.687 1.00 87.75 174 ASN A N 1
ATOM 1432 C CA . ASN A 1 174 ? -10.894 2.329 -3.558 1.00 87.75 174 ASN A CA 1
ATOM 1433 C C . ASN A 1 174 ? -11.907 3.246 -2.832 1.00 87.75 174 ASN A C 1
ATOM 1435 O O . ASN A 1 174 ? -12.457 4.145 -3.468 1.00 87.75 174 ASN A O 1
ATOM 1439 N N . GLN A 1 175 ? -12.085 3.105 -1.514 1.00 90.06 175 GLN A N 1
ATOM 1440 C CA . GLN A 1 175 ? -12.988 3.911 -0.679 1.00 90.06 175 GLN A CA 1
ATOM 1441 C C . GLN A 1 175 ? -12.363 5.205 -0.137 1.00 90.06 175 GLN A C 1
ATOM 1443 O O . GLN A 1 175 ? -13.085 6.001 0.468 1.00 90.06 175 GLN A O 1
ATOM 1448 N N . LEU A 1 176 ? -11.055 5.424 -0.325 1.00 89.81 176 LEU A N 1
ATOM 1449 C CA . LEU A 1 176 ? -10.422 6.693 0.047 1.00 89.81 176 LEU A CA 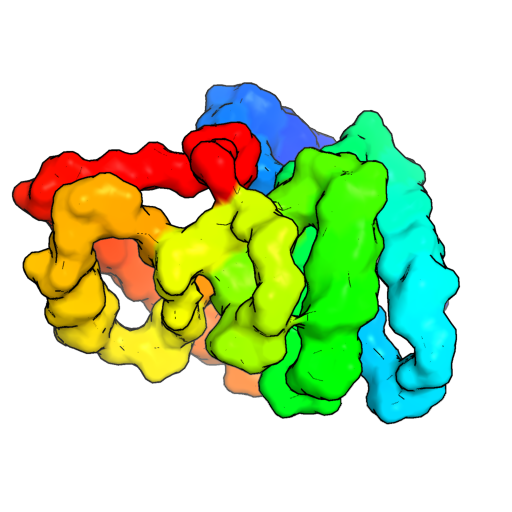1
ATOM 1450 C C . LEU A 1 176 ? -11.042 7.847 -0.765 1.00 89.81 176 LEU A C 1
ATOM 1452 O O . LEU A 1 176 ? -11.478 7.655 -1.908 1.00 89.81 176 LEU A O 1
ATOM 1456 N N . LYS A 1 177 ? -11.114 9.027 -0.149 1.00 71.25 177 LYS A N 1
ATOM 1457 C CA . LYS A 1 177 ? -11.689 10.235 -0.756 1.00 71.25 177 LYS A CA 1
ATOM 1458 C C . LYS A 1 177 ? -10.661 11.009 -1.570 1.00 71.25 177 LYS A C 1
ATOM 1460 O O . LYS A 1 177 ? -9.461 10.926 -1.239 1.00 71.25 177 LYS A O 1
#

Foldseek 3Di:
DVVVVLVVCLVVLVVVLVCCVVVVAFAEQAQEDDLPDDDPPVSLVVSQVVCCVSNVDGGQEYEYDVCVSPLVCQQVVQVVCVVVVHYYEDDPSHPDDHFYFPEEDALLPDDLVRLLVVVVPADPPGGYYYHADADAQDPPDPDPCSVSNVVSVVSVVSNVVSCVVVVHDDDHSNPTD

pLDDT: mean 89.58, std 10.19, range [42.56, 98.38]

Sequence (177 aa):
MVDGHLFRQQQQVLMLKLLAKEKNISLGLHLEIGINQIDIRELCLNQWNRFINILGLEPDYIDIHKDHLFRNHYDDIAGFCIEKKVAFRKYKETTVKLKAPDDMFIASSESLNSIEERLNVMKSNETLEMVFHLGMYDEDVVSSLNKERAEDRKRLEWAHEVINKLGLKLMSYNQLK

Radius of gyration: 17.02 Å; chains: 1; bounding box: 36×39×41 Å

Secondary structure (DSSP, 8-state):
--HHHHHHHHHHHHHHHHHHHHHT---EEEE---TT---HHHHHHHHHHHHHHHHSS--SEEEETTGGG-GGGHHHHHHHHHHHT-EE---TT--S--S--SEEEEGGGS-HHHHHHHHHTPPTT--EEEE-------TT---TTHHHHHHHHHHHHHHHHHHHHTTPPP--GGG--